Protein AF-B9YCS1-F1 (afdb_monomer)

Mean predicted aligned error: 7.39 Å

Foldseek 3Di:
DDPPPPDDPQVKFKAQVLVVVLCVVVVHDLVVLCVQLVHDPVVSVCNVVSHDDDVVSLVSSCVSSVHDSCSGIDIDGPDD

Organism: NCBI:txid545696

pLDDT: mean 84.58, std 14.62, range [38.59, 94.06]

Sequence (80 aa):
MSIMRCRKEHNMNVCYNRLFKLLIDKGLKKTEFAKEVGIGQNTLAKLSKNEYVSMEVLVKICKGLDCNIEDVVEVVGKED

InterPro domains:
  IPR001387 Cro/C1-type, helix-turn-helix domain [PF13443] (18-76)
  IPR001387 Cro/C1-type, helix-turn-helix domain [PS50943] (26-72)
  IPR001387 Cro/C1-type, helix-turn-helix domain [SM00530] (18-72)
  IPR001387 Cro/C1-type, helix-turn-helix domain [cd00093] (17-72)
  IPR010982 Lambda repressor-like, DNA-binding domain superfamily [G3DSA:1.10.260.40] (6-75)
  IPR010982 Lambda repressor-like, DNA-binding domain superfamily [SSF47413] (7-78)

Secondary structure (DSSP, 8-state):
-----------EEEE-HHHHHHHHHTT--HHHHHHHTT--HHHHHHHHTT----HHHHHHHHHHHT--HHHH-EEEE---

Radius of gyration: 15.32 Å; Cα contacts (8 Å, |Δi|>4): 78; chains: 1; bounding box: 26×50×35 Å

Solvent-accessible surface area (backbone atoms only — not comparable to full-atom values): 4905 Å² total; per-residue (Å²): 137,80,81,76,80,84,80,73,88,71,68,60,39,56,36,36,65,48,36,55,49,55,30,55,76,70,72,47,51,73,70,58,50,27,58,76,50,69,47,54,70,70,58,54,51,33,48,74,68,39,47,93,73,57,68,67,59,53,51,36,50,24,66,67,68,74,51,55,66,77,53,36,49,42,80,43,69,68,82,128

Structure (mmCIF, N/CA/C/O backbone):
data_AF-B9YCS1-F1
#
_entry.id   AF-B9YCS1-F1
#
loop_
_atom_site.group_PDB
_atom_site.id
_atom_site.type_symbol
_atom_site.label_atom_id
_atom_site.label_alt_id
_atom_site.label_comp_id
_atom_site.label_asym_id
_atom_site.label_entity_id
_atom_site.label_seq_id
_atom_site.pdbx_PDB_ins_code
_atom_site.Cartn_x
_atom_site.Cartn_y
_atom_site.Cartn_z
_atom_site.occupancy
_atom_site.B_iso_or_equiv
_atom_site.auth_seq_id
_atom_site.auth_comp_id
_atom_site.auth_asym_id
_atom_site.auth_atom_id
_atom_site.pdbx_PDB_model_num
ATOM 1 N N . MET A 1 1 ? 14.395 -40.260 -10.144 1.00 42.94 1 MET A N 1
ATOM 2 C CA . MET A 1 1 ? 14.765 -39.007 -9.451 1.00 42.94 1 MET A CA 1
ATOM 3 C C . MET A 1 1 ? 15.070 -37.935 -10.500 1.00 42.94 1 MET A C 1
ATOM 5 O O . MET A 1 1 ? 16.210 -37.518 -10.653 1.00 42.94 1 MET A O 1
ATOM 9 N N . SER A 1 2 ? 14.070 -37.549 -11.298 1.00 38.59 2 SER A N 1
ATOM 10 C CA . SER A 1 2 ? 14.252 -36.516 -12.322 1.00 38.59 2 SER A CA 1
ATOM 11 C C . SER A 1 2 ? 14.073 -35.159 -11.662 1.00 38.59 2 SER A C 1
ATOM 13 O O . SER A 1 2 ? 12.961 -34.768 -11.322 1.00 38.59 2 SER A O 1
ATOM 15 N N . ILE A 1 3 ? 15.191 -34.472 -11.450 1.00 58.53 3 ILE A N 1
ATOM 16 C CA . ILE A 1 3 ? 15.237 -33.066 -11.059 1.00 58.53 3 ILE A CA 1
ATOM 17 C C . ILE A 1 3 ? 14.697 -32.288 -12.262 1.00 58.53 3 ILE A C 1
ATOM 19 O O . ILE A 1 3 ? 15.425 -32.004 -13.215 1.00 58.53 3 ILE A O 1
ATOM 23 N N . MET A 1 4 ? 13.386 -32.052 -12.292 1.00 53.09 4 MET A N 1
ATOM 24 C CA . MET A 1 4 ? 12.764 -31.280 -13.357 1.00 53.09 4 MET A CA 1
ATOM 25 C C . MET A 1 4 ? 13.270 -29.842 -13.209 1.00 53.09 4 MET A C 1
ATOM 27 O O . MET A 1 4 ? 12.911 -29.130 -12.273 1.00 53.09 4 MET A O 1
ATOM 31 N N . ARG A 1 5 ? 14.182 -29.448 -14.105 1.00 60.56 5 ARG A N 1
ATOM 32 C CA . ARG A 1 5 ? 14.626 -28.065 -14.293 1.00 60.56 5 ARG A CA 1
ATOM 33 C C . ARG A 1 5 ? 13.403 -27.204 -14.607 1.00 60.56 5 ARG A C 1
ATOM 35 O O . ARG A 1 5 ? 13.038 -27.059 -15.768 1.00 60.56 5 ARG A O 1
ATOM 42 N N . CYS A 1 6 ? 12.803 -26.591 -13.595 1.00 42.62 6 CYS A N 1
ATOM 43 C CA . CYS A 1 6 ? 11.903 -25.467 -13.805 1.00 42.62 6 CYS A CA 1
ATOM 44 C C . CYS A 1 6 ? 12.769 -24.205 -13.899 1.00 42.62 6 CYS A C 1
ATOM 46 O O . CYS A 1 6 ? 12.903 -23.453 -12.941 1.00 42.62 6 CYS A O 1
ATOM 48 N N . ARG A 1 7 ? 13.456 -24.017 -15.034 1.00 64.62 7 ARG A N 1
ATOM 49 C CA . ARG A 1 7 ? 14.093 -22.735 -15.349 1.00 64.62 7 ARG A CA 1
ATOM 50 C C . ARG A 1 7 ? 13.242 -22.017 -16.384 1.00 64.62 7 ARG A C 1
ATOM 52 O O . ARG A 1 7 ? 13.435 -22.188 -17.582 1.00 64.62 7 ARG A O 1
ATOM 59 N N . LYS A 1 8 ? 12.315 -21.206 -15.887 1.00 54.28 8 LYS A N 1
ATOM 60 C CA . LYS A 1 8 ? 11.869 -19.991 -16.561 1.00 54.28 8 LYS A CA 1
ATOM 61 C C . LYS A 1 8 ? 11.950 -18.868 -15.536 1.00 54.28 8 LYS A C 1
ATOM 63 O O . LYS A 1 8 ? 11.093 -18.752 -14.669 1.00 54.28 8 LYS A O 1
ATOM 68 N N . GLU A 1 9 ? 13.017 -18.082 -15.617 1.00 54.97 9 GLU A N 1
ATOM 69 C CA . GLU A 1 9 ? 13.073 -16.755 -15.003 1.00 54.97 9 GLU A CA 1
ATOM 70 C C . GLU A 1 9 ? 12.144 -15.862 -15.834 1.00 54.97 9 GLU A C 1
ATOM 72 O O . GLU A 1 9 ? 12.561 -15.181 -16.764 1.00 54.97 9 GLU A O 1
ATOM 77 N N . HIS A 1 10 ? 10.841 -15.947 -15.569 1.00 55.53 10 HIS A N 1
ATOM 78 C CA . HIS A 1 10 ? 9.944 -14.862 -15.932 1.00 55.53 10 HIS A CA 1
ATOM 79 C C . HIS A 1 10 ? 10.255 -13.734 -14.954 1.00 55.53 10 HIS A C 1
ATOM 81 O O . HIS A 1 10 ? 10.129 -13.922 -13.743 1.00 55.53 10 HIS A O 1
ATOM 87 N N . ASN A 1 11 ? 10.706 -12.587 -15.463 1.00 61.78 11 ASN A N 1
ATOM 88 C CA . ASN A 1 11 ? 11.039 -11.422 -14.651 1.00 61.78 11 ASN A CA 1
ATOM 89 C C . ASN A 1 11 ? 9.741 -10.741 -14.173 1.00 61.78 11 ASN A C 1
ATOM 91 O O . ASN A 1 11 ? 9.391 -9.639 -14.596 1.00 61.78 11 ASN A O 1
ATOM 95 N N . MET A 1 12 ? 8.988 -11.467 -13.344 1.00 75.06 12 MET A N 1
ATOM 96 C CA . MET A 1 12 ? 7.752 -11.034 -12.712 1.00 75.06 12 MET A CA 1
ATOM 97 C C . MET A 1 12 ? 8.099 -10.015 -11.634 1.00 75.06 12 MET A C 1
ATOM 99 O O . MET A 1 12 ? 8.860 -10.305 -10.709 1.00 75.06 12 MET A O 1
ATOM 103 N N . ASN A 1 13 ? 7.544 -8.817 -11.763 1.00 84.62 13 ASN A N 1
ATOM 104 C CA . ASN A 1 13 ? 7.709 -7.755 -10.785 1.00 84.62 13 ASN A CA 1
ATOM 105 C C . ASN A 1 13 ? 6.403 -7.555 -10.019 1.00 84.62 13 ASN A C 1
ATOM 107 O O . ASN A 1 13 ? 5.309 -7.682 -10.570 1.00 84.62 13 ASN A O 1
ATOM 111 N N . VAL A 1 14 ? 6.525 -7.201 -8.744 1.00 89.56 14 VAL A N 1
ATOM 112 C CA . VAL A 1 14 ? 5.384 -6.716 -7.965 1.00 89.56 14 VAL A CA 1
ATOM 113 C C . VAL A 1 14 ? 5.027 -5.306 -8.412 1.00 89.56 14 VAL A C 1
ATOM 115 O O . VAL A 1 14 ? 5.901 -4.513 -8.744 1.00 89.56 14 VAL A O 1
ATOM 118 N N . CYS A 1 15 ? 3.743 -4.988 -8.431 1.00 91.81 15 CYS A N 1
ATOM 119 C CA . CYS A 1 15 ? 3.215 -3.676 -8.748 1.00 91.81 15 CYS A CA 1
ATOM 120 C C . CYS A 1 15 ? 2.173 -3.288 -7.699 1.00 91.81 15 CYS A C 1
ATOM 122 O O . CYS A 1 15 ? 1.264 -4.061 -7.401 1.00 91.81 15 CYS A O 1
ATOM 124 N N . TYR A 1 16 ? 2.287 -2.072 -7.161 1.00 94.06 16 TYR A N 1
ATOM 125 C CA . TYR A 1 16 ? 1.361 -1.537 -6.152 1.00 94.06 16 TYR A CA 1
ATOM 126 C C . TYR A 1 16 ? 0.454 -0.434 -6.715 1.00 94.06 16 TYR A C 1
ATOM 128 O O . TYR A 1 16 ? -0.081 0.395 -5.979 1.00 94.06 16 TYR A O 1
ATOM 136 N N . ASN A 1 17 ? 0.263 -0.392 -8.036 1.00 92.81 17 ASN A N 1
ATOM 137 C CA . ASN A 1 17 ? -0.614 0.597 -8.663 1.00 92.81 17 ASN A CA 1
ATOM 138 C C . ASN A 1 17 ? -2.067 0.470 -8.183 1.00 92.81 17 ASN A C 1
ATOM 140 O O . ASN A 1 17 ? -2.748 1.487 -8.060 1.00 92.81 17 ASN A O 1
ATOM 144 N N . ARG A 1 18 ? -2.529 -0.752 -7.882 1.00 93.69 18 ARG A N 1
ATOM 145 C CA . ARG A 1 18 ? -3.872 -0.997 -7.336 1.00 93.69 18 ARG A CA 1
ATOM 146 C C . ARG A 1 18 ? -4.057 -0.343 -5.971 1.00 93.69 18 ARG A C 1
ATOM 148 O O . ARG A 1 18 ? -4.997 0.427 -5.806 1.00 93.69 18 ARG A O 1
ATOM 155 N N . LEU A 1 19 ? -3.082 -0.502 -5.072 1.00 92.69 19 LEU A N 1
ATOM 156 C CA . LEU A 1 19 ? -3.053 0.203 -3.789 1.00 92.69 19 LEU A CA 1
ATOM 157 C C . LEU A 1 19 ? -3.199 1.721 -3.967 1.00 92.69 19 LEU A C 1
ATOM 159 O O . LEU A 1 19 ? -3.990 2.356 -3.275 1.00 92.69 19 LEU A O 1
ATOM 163 N N . PHE A 1 20 ? -2.448 2.327 -4.891 1.00 92.25 20 PHE A N 1
ATOM 164 C CA . PHE A 1 20 ? -2.521 3.776 -5.095 1.00 92.25 20 PHE A CA 1
ATOM 165 C C . PHE A 1 20 ? -3.858 4.237 -5.672 1.00 92.25 20 PHE A C 1
ATOM 167 O O . PHE A 1 20 ? -4.322 5.305 -5.281 1.00 92.25 20 PHE A O 1
ATOM 174 N N . LYS A 1 21 ? -4.481 3.450 -6.555 1.00 92.56 21 LYS A N 1
ATOM 175 C CA . LYS A 1 21 ? -5.843 3.719 -7.033 1.00 92.56 21 LYS A CA 1
ATOM 176 C C . LYS A 1 21 ? -6.840 3.662 -5.877 1.00 92.56 21 LYS A C 1
ATOM 178 O O . LYS A 1 21 ? -7.538 4.639 -5.649 1.00 92.56 21 LYS A O 1
ATOM 183 N N . LEU A 1 22 ? -6.775 2.614 -5.059 1.00 92.88 22 LEU A N 1
ATOM 184 C CA . LEU A 1 22 ? -7.669 2.422 -3.917 1.00 92.88 22 LEU A CA 1
ATOM 185 C C . LEU A 1 22 ? -7.545 3.539 -2.866 1.00 92.88 22 LEU A C 1
ATOM 187 O O . LEU A 1 22 ? -8.534 3.951 -2.263 1.00 92.88 22 LEU A O 1
ATOM 191 N N . LEU A 1 23 ? -6.337 4.080 -2.674 1.00 91.75 23 LEU A N 1
ATOM 192 C CA . LEU A 1 23 ? -6.123 5.265 -1.837 1.00 91.75 23 LEU A CA 1
ATOM 193 C C . LEU A 1 23 ? -6.791 6.517 -2.415 1.00 91.75 23 LEU A C 1
ATOM 195 O O . LEU A 1 23 ? -7.378 7.287 -1.658 1.00 91.75 23 LEU A O 1
ATOM 199 N N . ILE A 1 24 ? -6.722 6.716 -3.735 1.00 92.31 24 ILE A N 1
ATOM 200 C CA . ILE A 1 24 ? -7.393 7.833 -4.415 1.00 92.31 24 ILE A CA 1
ATOM 201 C C . ILE A 1 24 ? -8.912 7.678 -4.304 1.00 92.31 24 ILE A C 1
ATOM 203 O O . ILE A 1 24 ? -9.583 8.646 -3.955 1.00 92.31 24 ILE A O 1
ATOM 207 N N . ASP A 1 25 ? -9.434 6.469 -4.512 1.00 91.38 25 ASP A N 1
ATOM 208 C CA . ASP A 1 25 ? -10.867 6.170 -4.418 1.00 91.38 25 ASP A CA 1
ATOM 209 C C . ASP A 1 25 ? -11.422 6.459 -3.014 1.00 91.38 25 ASP A C 1
ATOM 211 O O . ASP A 1 25 ? -12.535 6.959 -2.868 1.00 91.38 25 ASP A O 1
ATOM 215 N N . LYS A 1 26 ? -10.621 6.219 -1.968 1.00 89.88 26 LYS A N 1
ATOM 216 C CA . LYS A 1 26 ? -10.964 6.547 -0.573 1.00 89.88 26 LYS A CA 1
ATOM 217 C C . LYS A 1 26 ? -10.622 7.989 -0.163 1.00 89.88 26 LYS A C 1
ATOM 219 O O . LYS A 1 26 ? -10.854 8.361 0.983 1.00 89.88 26 LYS A O 1
ATOM 224 N N . GLY A 1 27 ? -10.052 8.806 -1.053 1.00 91.88 27 GLY A N 1
ATOM 225 C CA . GLY A 1 27 ? -9.644 10.184 -0.749 1.00 91.88 27 GLY A CA 1
ATOM 226 C C . GLY A 1 27 ? -8.468 10.301 0.234 1.00 91.88 27 GLY A C 1
ATOM 227 O O . GLY A 1 27 ? -8.264 11.359 0.833 1.00 91.88 27 GLY A O 1
ATOM 228 N N . LEU A 1 28 ? -7.681 9.236 0.409 1.00 90.56 28 LEU A N 1
ATOM 229 C CA . LEU A 1 28 ? -6.563 9.177 1.348 1.00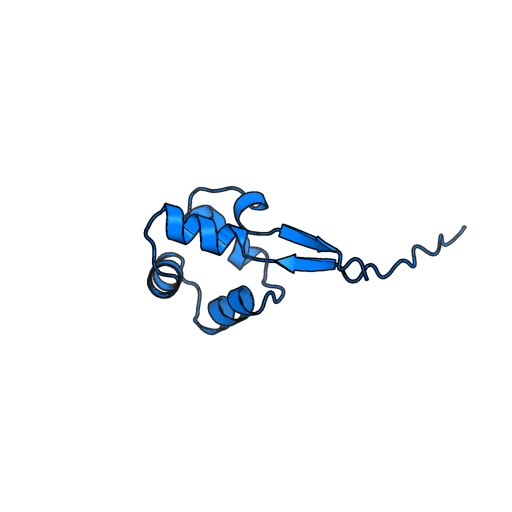 90.56 28 LEU A CA 1
ATOM 230 C C . LEU A 1 28 ? -5.242 9.568 0.680 1.00 90.56 28 LEU A C 1
ATOM 232 O O . LEU A 1 28 ? -4.871 9.095 -0.396 1.00 90.56 28 LEU A O 1
ATOM 236 N N . LYS A 1 29 ? -4.458 10.399 1.371 1.00 90.00 29 LYS A N 1
ATOM 237 C CA . LYS A 1 29 ? -3.081 10.700 0.962 1.00 90.00 29 LYS A CA 1
ATOM 238 C C . LYS A 1 29 ? -2.147 9.587 1.426 1.00 90.00 29 LYS A C 1
ATOM 240 O O . LYS A 1 29 ? -2.211 9.160 2.575 1.00 90.00 29 LYS A O 1
ATOM 245 N N . LYS A 1 30 ? -1.193 9.204 0.571 1.00 89.06 30 LYS A N 1
ATOM 246 C CA . LYS A 1 30 ? -0.178 8.168 0.852 1.00 89.06 30 LYS A CA 1
ATOM 247 C C . LYS A 1 30 ? 0.529 8.350 2.202 1.00 89.06 30 LYS A C 1
ATOM 249 O O . LYS A 1 30 ? 0.763 7.380 2.913 1.00 89.06 30 LYS A O 1
ATOM 254 N N . THR A 1 31 ? 0.874 9.590 2.545 1.00 88.62 31 THR A N 1
ATOM 255 C CA . THR A 1 31 ? 1.581 9.929 3.789 1.00 88.62 31 THR A CA 1
ATOM 256 C C . THR A 1 31 ? 0.709 9.788 5.028 1.00 88.62 31 THR A C 1
ATOM 258 O O . THR A 1 31 ? 1.209 9.355 6.059 1.00 88.62 31 THR A O 1
ATOM 261 N N . GLU A 1 32 ? -0.571 10.147 4.933 1.00 90.50 32 GLU A N 1
ATOM 262 C CA . GLU A 1 32 ? -1.516 10.039 6.049 1.00 90.50 32 GLU A CA 1
ATOM 263 C C . GLU A 1 32 ? -1.887 8.578 6.283 1.00 90.50 32 GLU A C 1
ATOM 265 O O . GLU A 1 32 ? -1.770 8.090 7.401 1.00 90.50 32 GLU A O 1
ATOM 270 N N . PHE A 1 33 ? -2.158 7.843 5.204 1.00 90.94 33 PHE A N 1
ATOM 271 C CA . PHE A 1 33 ? -2.381 6.404 5.263 1.00 90.94 33 PHE A CA 1
ATOM 272 C C . PHE A 1 33 ? -1.194 5.648 5.880 1.00 90.94 33 PHE A C 1
ATOM 274 O O . PHE A 1 33 ? -1.367 4.781 6.732 1.00 90.94 33 PHE A O 1
ATOM 281 N N . ALA A 1 34 ? 0.037 5.999 5.493 1.00 90.31 34 ALA A N 1
ATOM 282 C CA . ALA A 1 34 ? 1.227 5.383 6.070 1.00 90.31 34 ALA A CA 1
ATOM 283 C C . ALA A 1 34 ? 1.327 5.623 7.586 1.00 90.31 34 ALA A C 1
ATOM 285 O O . ALA A 1 34 ? 1.725 4.717 8.314 1.00 90.31 34 ALA A O 1
ATOM 286 N N . LYS A 1 35 ? 0.928 6.803 8.079 1.00 90.12 35 LYS A N 1
ATOM 287 C CA . LYS A 1 35 ? 0.874 7.078 9.524 1.00 90.12 35 LYS A CA 1
ATOM 288 C C . LYS A 1 35 ? -0.221 6.264 10.211 1.00 90.12 35 LYS A C 1
ATOM 290 O O . LYS A 1 35 ? 0.048 5.676 11.251 1.00 90.12 35 LYS A O 1
ATOM 295 N N . GLU A 1 36 ? -1.410 6.205 9.619 1.00 89.69 36 GLU A N 1
ATOM 296 C CA . GLU A 1 36 ? -2.572 5.489 10.159 1.00 89.69 36 GLU A CA 1
ATOM 297 C C . GLU A 1 36 ? -2.308 3.985 10.306 1.00 89.69 36 GLU A C 1
ATOM 299 O O . GLU A 1 36 ? -2.606 3.385 11.334 1.00 89.69 36 GLU A O 1
ATOM 304 N N . VAL A 1 37 ? -1.652 3.388 9.311 1.00 91.06 37 VAL A N 1
ATOM 305 C CA . VAL A 1 37 ? -1.330 1.953 9.286 1.00 91.06 37 VAL A CA 1
ATOM 306 C C . VAL A 1 37 ? -0.014 1.620 10.011 1.00 91.06 37 VAL A C 1
ATOM 308 O O . VAL A 1 37 ? 0.345 0.453 10.184 1.00 91.06 37 VAL A O 1
ATOM 311 N N . GLY A 1 38 ? 0.724 2.633 10.474 1.00 90.75 38 GLY A N 1
ATOM 312 C CA . GLY A 1 38 ? 1.998 2.446 11.173 1.00 90.75 38 GLY A CA 1
ATOM 313 C C . GLY A 1 38 ? 3.124 1.959 10.256 1.00 90.75 38 GLY A C 1
ATOM 314 O O . GLY A 1 38 ? 3.968 1.154 10.655 1.00 90.75 38 GLY A O 1
ATOM 315 N N . ILE A 1 39 ? 3.132 2.421 9.006 1.00 92.00 39 ILE A N 1
ATOM 316 C CA . ILE A 1 39 ? 4.147 2.124 7.998 1.00 92.00 39 ILE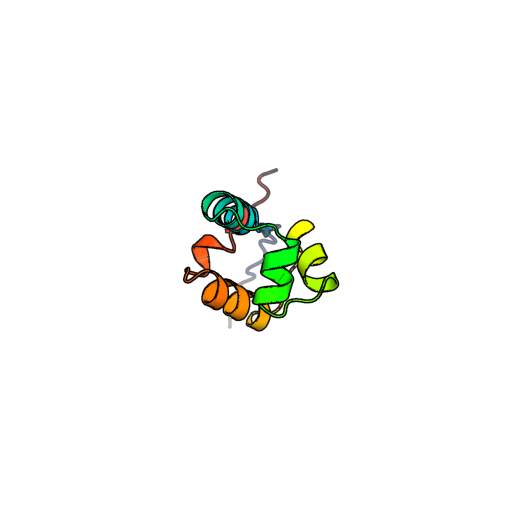 A CA 1
ATOM 317 C C . ILE A 1 39 ? 5.143 3.284 7.927 1.00 92.00 39 ILE A C 1
ATOM 319 O O . ILE A 1 39 ? 4.792 4.431 7.657 1.00 92.00 39 ILE A O 1
ATOM 323 N N . GLY A 1 40 ? 6.425 2.977 8.131 1.00 89.94 40 GLY A N 1
ATOM 324 C CA . GLY A 1 40 ? 7.497 3.964 8.017 1.00 89.94 40 GLY A CA 1
ATOM 325 C C . GLY A 1 40 ? 7.698 4.483 6.585 1.00 89.94 40 GLY A C 1
ATOM 326 O O . GLY A 1 40 ? 7.383 3.809 5.601 1.00 89.94 40 GLY A O 1
ATOM 327 N N . GLN A 1 41 ? 8.314 5.663 6.464 1.00 88.62 41 GLN A N 1
ATOM 328 C CA . GLN A 1 41 ? 8.607 6.309 5.174 1.00 88.62 41 GLN A CA 1
ATOM 329 C C . GLN A 1 41 ? 9.445 5.423 4.238 1.00 88.62 41 GLN A C 1
ATOM 331 O O . GLN A 1 41 ? 9.209 5.399 3.032 1.00 88.6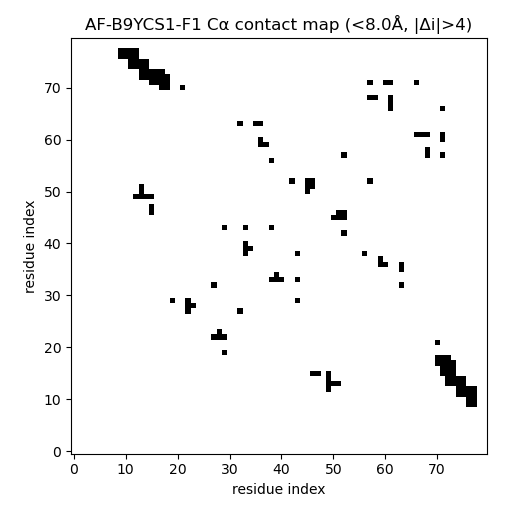2 41 GLN A O 1
ATOM 336 N N . ASN A 1 42 ? 10.373 4.632 4.788 1.00 91.25 42 ASN A N 1
ATOM 337 C CA . ASN A 1 42 ? 11.183 3.692 4.012 1.00 91.25 42 ASN A CA 1
ATOM 338 C C . ASN A 1 42 ? 10.312 2.672 3.274 1.00 91.25 42 ASN A C 1
ATOM 340 O O . ASN A 1 42 ? 10.514 2.426 2.089 1.00 91.25 42 ASN A O 1
ATOM 344 N N . THR A 1 43 ? 9.324 2.097 3.955 1.00 92.38 43 THR A N 1
ATOM 345 C CA . THR A 1 43 ? 8.413 1.120 3.357 1.00 92.38 43 THR A CA 1
ATOM 346 C C . THR A 1 43 ? 7.491 1.782 2.335 1.00 92.38 43 THR A C 1
ATOM 348 O O . THR A 1 43 ? 7.263 1.218 1.270 1.00 92.38 43 THR A O 1
ATOM 351 N N . LEU A 1 44 ? 7.032 3.012 2.589 1.00 92.00 44 LEU A N 1
ATOM 352 C CA . LEU A 1 44 ? 6.25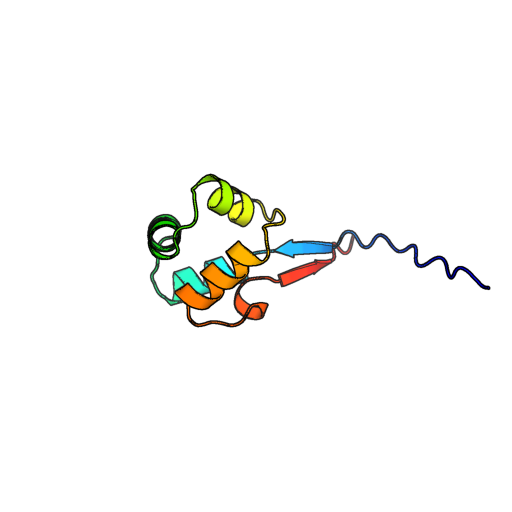0 3.773 1.611 1.00 92.00 44 LEU A CA 1
ATOM 353 C C . LEU A 1 44 ? 7.039 4.054 0.318 1.00 92.00 44 LEU A C 1
ATOM 355 O O . LEU A 1 44 ? 6.493 3.963 -0.787 1.00 92.00 44 LEU A O 1
ATOM 359 N N . ALA A 1 45 ? 8.336 4.349 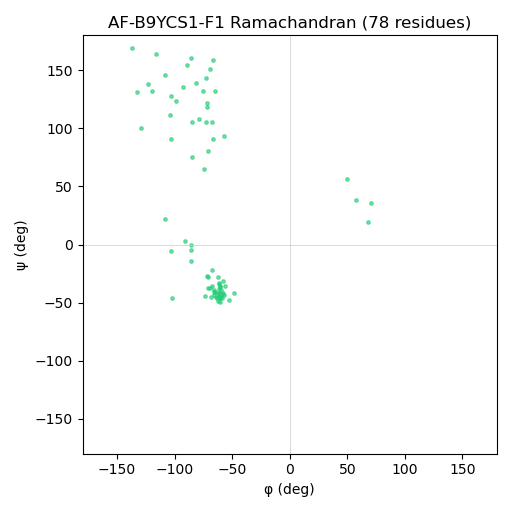0.439 1.00 92.69 45 ALA A N 1
ATOM 360 C CA . ALA A 1 45 ? 9.223 4.511 -0.708 1.00 92.69 45 ALA A CA 1
ATOM 361 C C . ALA A 1 45 ? 9.386 3.197 -1.490 1.00 92.69 45 ALA A C 1
ATOM 363 O O . ALA A 1 45 ? 9.333 3.222 -2.718 1.00 92.69 45 ALA A O 1
ATOM 364 N N . LYS A 1 46 ? 9.504 2.053 -0.799 1.00 93.19 46 LYS A N 1
ATOM 365 C CA . LYS A 1 46 ? 9.550 0.720 -1.431 1.00 93.19 46 LYS A CA 1
ATOM 366 C C . LYS A 1 46 ? 8.290 0.412 -2.236 1.00 93.19 46 LYS A C 1
ATOM 368 O O . LYS A 1 46 ? 8.394 0.009 -3.390 1.00 93.19 46 LYS A O 1
ATOM 373 N N . LEU A 1 47 ? 7.113 0.683 -1.668 1.00 92.25 47 LEU A N 1
ATOM 374 C CA . LEU A 1 47 ? 5.832 0.540 -2.372 1.00 92.25 47 LEU A CA 1
ATOM 375 C C . LEU A 1 47 ? 5.781 1.429 -3.624 1.00 92.25 47 LEU A C 1
ATOM 377 O O . LEU A 1 47 ? 5.305 1.012 -4.672 1.00 92.25 47 LEU A O 1
ATOM 381 N N . SER A 1 48 ? 6.321 2.647 -3.546 1.00 90.44 48 SER A N 1
ATOM 382 C CA . SER A 1 48 ? 6.361 3.572 -4.690 1.00 90.44 48 SER A CA 1
ATOM 383 C C . SER A 1 48 ? 7.341 3.140 -5.783 1.00 90.44 48 SER A C 1
ATOM 385 O O . SER A 1 48 ? 7.130 3.454 -6.950 1.00 90.44 48 SER A O 1
ATOM 387 N N . LYS A 1 49 ? 8.401 2.413 -5.417 1.00 90.75 49 LYS A N 1
ATOM 388 C CA . LYS A 1 49 ? 9.401 1.858 -6.339 1.00 90.75 49 LYS A CA 1
ATOM 389 C C . LYS A 1 49 ? 9.066 0.452 -6.830 1.00 90.75 49 LYS A C 1
ATOM 391 O O . LYS A 1 49 ? 9.863 -0.116 -7.570 1.00 90.75 49 LYS A O 1
ATOM 396 N N . ASN A 1 50 ? 7.909 -0.099 -6.448 1.00 90.81 50 ASN A N 1
ATOM 397 C CA . ASN A 1 50 ? 7.532 -1.468 -6.794 1.00 90.81 50 ASN A CA 1
ATOM 398 C C . ASN A 1 50 ? 8.562 -2.508 -6.303 1.00 90.81 50 ASN A C 1
ATOM 400 O O . ASN A 1 50 ? 8.858 -3.491 -6.978 1.00 90.81 50 ASN A O 1
ATOM 404 N N . GLU A 1 51 ? 9.121 -2.280 -5.112 1.00 91.25 51 GLU A N 1
ATOM 405 C CA . GLU A 1 51 ? 10.030 -3.213 -4.442 1.00 91.25 51 GLU A CA 1
ATOM 406 C C . GLU A 1 51 ? 9.263 -4.204 -3.557 1.00 91.25 51 GLU A C 1
ATOM 408 O O . GLU A 1 51 ? 8.179 -3.916 -3.043 1.00 91.25 51 GLU A O 1
ATOM 413 N N . TYR A 1 52 ? 9.850 -5.374 -3.319 1.00 91.19 52 TYR A N 1
ATOM 414 C CA . TYR A 1 52 ? 9.283 -6.363 -2.407 1.00 91.19 52 TYR A CA 1
ATOM 415 C C . TYR A 1 52 ? 9.259 -5.842 -0.963 1.00 91.19 52 TYR 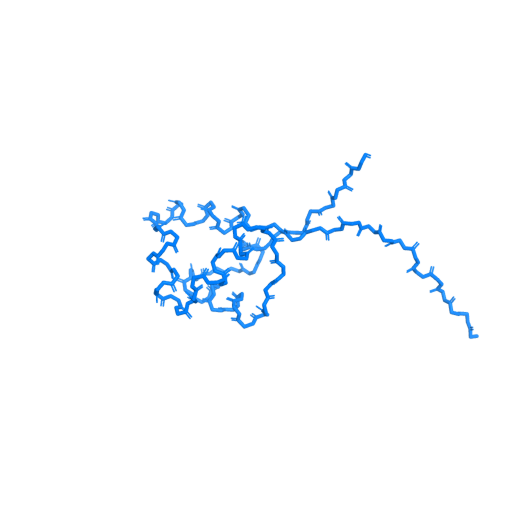A C 1
ATOM 417 O O . TYR A 1 52 ? 10.254 -5.334 -0.433 1.00 91.19 52 TYR A O 1
ATOM 425 N N . VAL A 1 53 ? 8.108 -5.999 -0.311 1.00 91.81 53 VAL A N 1
ATOM 426 C CA . VAL A 1 53 ? 7.908 -5.702 1.112 1.00 91.81 53 VAL A CA 1
ATOM 427 C C . VAL A 1 53 ? 7.563 -6.982 1.871 1.00 91.81 53 VAL A C 1
ATOM 429 O O . VAL A 1 53 ? 7.222 -8.001 1.273 1.00 91.81 53 VAL A O 1
ATOM 432 N N . SER A 1 54 ? 7.670 -6.951 3.199 1.00 93.12 54 SER A N 1
ATOM 433 C CA . SER A 1 54 ? 7.292 -8.100 4.021 1.00 93.12 54 SER A CA 1
ATOM 434 C C . SER A 1 54 ? 5.778 -8.327 4.000 1.00 93.12 54 SER A C 1
ATOM 436 O O . SER A 1 54 ? 4.992 -7.383 3.908 1.00 93.12 54 SER A O 1
ATOM 438 N N . MET A 1 55 ? 5.358 -9.584 4.167 1.00 92.25 55 MET A N 1
ATOM 439 C CA . MET A 1 55 ? 3.935 -9.932 4.280 1.00 92.25 55 MET A CA 1
ATOM 440 C C . MET A 1 55 ? 3.243 -9.201 5.439 1.00 92.25 55 MET A C 1
ATOM 442 O O . MET A 1 55 ? 2.075 -8.848 5.331 1.00 92.25 55 MET A O 1
ATOM 446 N N . GLU A 1 56 ? 3.966 -8.905 6.523 1.00 92.88 56 GLU A N 1
ATOM 447 C CA . GLU A 1 56 ? 3.440 -8.114 7.640 1.00 92.88 56 GLU A CA 1
ATOM 448 C C . GLU A 1 56 ? 2.962 -6.724 7.192 1.00 92.88 56 GLU A C 1
ATOM 450 O O . GLU A 1 56 ? 1.893 -6.273 7.600 1.00 92.88 56 GLU A O 1
ATOM 455 N N . VAL A 1 57 ? 3.724 -6.058 6.317 1.00 93.38 57 VAL A N 1
ATOM 456 C CA . VAL A 1 57 ? 3.344 -4.754 5.760 1.00 93.38 57 VAL A CA 1
ATOM 457 C C . VAL A 1 57 ? 2.076 -4.889 4.926 1.00 93.38 57 VAL A C 1
ATOM 459 O O . VAL A 1 57 ? 1.164 -4.085 5.090 1.00 93.38 57 VAL A O 1
ATOM 462 N N . LEU A 1 58 ? 1.984 -5.915 4.077 1.00 92.81 58 LEU A N 1
ATOM 463 C CA . LEU A 1 58 ? 0.794 -6.145 3.253 1.00 92.81 58 LEU A CA 1
ATOM 464 C C . LEU A 1 58 ? -0.449 -6.380 4.113 1.00 92.81 58 LEU A C 1
ATOM 466 O O . LEU A 1 58 ? -1.482 -5.766 3.866 1.00 92.81 58 LEU A O 1
ATOM 470 N N . VAL A 1 59 ? -0.337 -7.187 5.171 1.00 93.69 59 VAL A N 1
ATOM 471 C CA . VAL A 1 59 ? -1.438 -7.431 6.114 1.00 93.69 59 VAL A CA 1
ATOM 472 C C . VAL A 1 59 ? -1.861 -6.144 6.819 1.00 93.69 59 VAL A C 1
ATOM 474 O O . VAL A 1 59 ? -3.056 -5.903 6.967 1.00 93.69 59 VAL A O 1
ATOM 477 N N . LYS A 1 60 ? -0.911 -5.297 7.235 1.00 93.56 60 LYS A N 1
ATOM 478 C CA . LYS A 1 60 ? -1.227 -3.990 7.830 1.00 93.56 60 LYS A CA 1
ATOM 479 C C . LYS A 1 60 ? -2.002 -3.105 6.849 1.00 93.56 60 LYS A C 1
ATOM 481 O O . LYS A 1 60 ? -3.018 -2.538 7.234 1.00 93.56 60 LYS A O 1
ATOM 486 N N . ILE A 1 61 ? -1.575 -3.044 5.586 1.00 93.38 61 ILE A N 1
ATOM 487 C CA . ILE A 1 61 ? -2.260 -2.279 4.531 1.00 93.38 61 ILE A CA 1
ATOM 488 C C . ILE A 1 61 ? -3.685 -2.795 4.316 1.00 93.38 61 ILE A C 1
ATOM 490 O O . ILE A 1 61 ? -4.620 -2.001 4.343 1.00 93.38 61 ILE A O 1
ATOM 494 N N . CYS A 1 62 ? -3.847 -4.112 4.162 1.00 93.25 62 CYS A N 1
ATOM 495 C CA . CYS A 1 62 ? -5.152 -4.748 3.965 1.00 93.25 62 CYS A CA 1
ATOM 496 C C . CYS A 1 62 ? -6.097 -4.454 5.137 1.00 93.25 62 CYS A C 1
ATOM 498 O O . CYS A 1 62 ? -7.248 -4.093 4.926 1.00 93.25 62 CYS A O 1
ATOM 500 N N . LYS A 1 63 ? -5.594 -4.523 6.378 1.00 92.44 63 LYS A N 1
ATOM 501 C CA . LYS A 1 63 ? -6.364 -4.176 7.584 1.00 92.44 63 LYS A CA 1
ATOM 502 C C . LYS A 1 63 ? -6.729 -2.694 7.656 1.00 92.44 63 LYS A C 1
ATOM 504 O O . LYS A 1 63 ? -7.822 -2.373 8.095 1.00 92.44 63 LYS A O 1
ATOM 509 N N . GLY A 1 64 ? -5.827 -1.800 7.251 1.00 90.38 64 GLY A N 1
ATOM 510 C CA . GLY A 1 64 ? -6.076 -0.356 7.266 1.00 90.38 64 GLY A CA 1
ATOM 511 C C . GLY A 1 64 ? -7.065 0.111 6.198 1.00 90.38 64 GLY A C 1
ATOM 512 O O . GLY A 1 64 ? -7.732 1.121 6.381 1.00 90.38 64 GLY A O 1
ATOM 513 N N . LEU A 1 65 ? -7.165 -0.614 5.082 1.00 89.31 65 LEU A N 1
ATOM 514 C CA . LEU A 1 65 ? -8.055 -0.274 3.965 1.00 89.31 65 LEU A CA 1
ATOM 515 C C . LEU A 1 65 ? -9.319 -1.133 3.906 1.00 89.31 65 LEU A C 1
ATOM 517 O O . LEU A 1 65 ? -10.188 -0.832 3.082 1.00 89.31 65 LEU A O 1
ATOM 521 N N . ASP A 1 66 ? -9.414 -2.143 4.773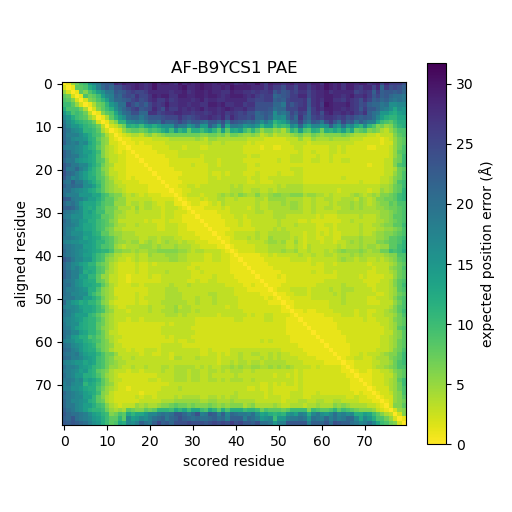 1.00 91.19 66 ASP A N 1
ATOM 522 C CA . ASP A 1 66 ? -10.443 -3.184 4.767 1.00 91.19 66 ASP A CA 1
ATOM 523 C C . ASP A 1 66 ? -10.600 -3.800 3.365 1.00 91.19 66 ASP A C 1
ATOM 525 O O . ASP A 1 66 ? -11.650 -3.725 2.733 1.00 91.19 66 ASP A O 1
ATOM 529 N N . CYS A 1 67 ? -9.491 -4.312 2.819 1.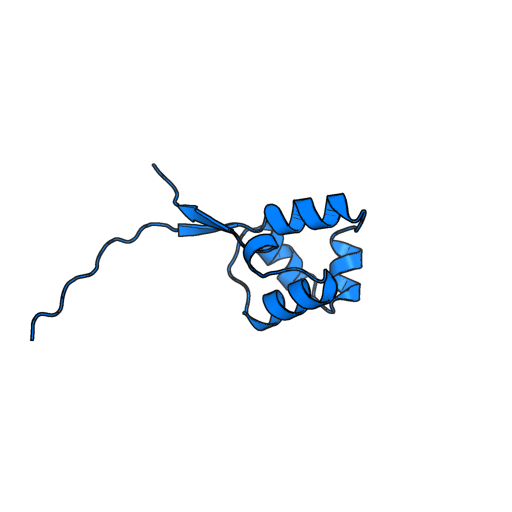00 90.81 67 CYS A N 1
ATOM 530 C CA . CYS A 1 67 ? -9.433 -4.875 1.468 1.00 90.81 67 CYS A CA 1
ATOM 531 C C . CYS A 1 67 ? -8.629 -6.178 1.398 1.00 90.81 67 CYS A C 1
ATOM 533 O O . CYS A 1 67 ? -7.925 -6.556 2.341 1.00 90.81 67 CYS A O 1
ATOM 535 N N . ASN A 1 68 ? -8.723 -6.861 0.255 1.00 93.38 68 ASN A N 1
ATOM 536 C CA . ASN A 1 68 ? -7.980 -8.085 -0.006 1.00 93.38 68 ASN A CA 1
ATOM 537 C C . ASN A 1 68 ? -6.578 -7.785 -0.552 1.00 93.38 68 ASN A C 1
ATOM 539 O O . ASN A 1 68 ? -6.296 -6.726 -1.112 1.00 93.38 68 ASN A O 1
ATOM 543 N N . ILE A 1 69 ? -5.682 -8.771 -0.456 1.00 91.94 69 ILE A N 1
ATOM 544 C CA . ILE A 1 69 ? -4.307 -8.636 -0.962 1.00 91.94 69 ILE A CA 1
ATOM 545 C C . ILE A 1 69 ? -4.244 -8.419 -2.485 1.00 91.94 69 ILE A C 1
ATOM 547 O O . ILE A 1 69 ? -3.328 -7.756 -2.968 1.00 91.94 69 ILE A O 1
ATOM 551 N N . GLU A 1 70 ? -5.235 -8.919 -3.223 1.00 91.44 70 GLU A N 1
ATOM 552 C CA . GLU A 1 70 ? -5.396 -8.751 -4.677 1.00 91.44 70 GLU A CA 1
ATOM 553 C C . GLU A 1 70 ? -5.718 -7.306 -5.104 1.00 91.44 70 GLU A C 1
ATOM 555 O O . GLU A 1 70 ? -5.438 -6.906 -6.238 1.00 91.44 70 GLU A O 1
ATOM 560 N N . ASP A 1 71 ? -6.251 -6.499 -4.182 1.00 91.62 71 ASP A N 1
ATOM 561 C CA . ASP A 1 71 ? -6.512 -5.071 -4.389 1.00 91.62 71 ASP A CA 1
ATOM 562 C C . ASP A 1 71 ? -5.278 -4.211 -4.086 1.00 91.62 71 ASP A C 1
ATOM 564 O O . ASP A 1 71 ? -5.214 -3.033 -4.438 1.00 91.62 71 ASP A O 1
ATOM 568 N N . VAL A 1 72 ? -4.278 -4.790 -3.419 1.00 92.69 72 VAL A N 1
ATOM 569 C CA . VAL A 1 72 ? -3.060 -4.094 -2.990 1.00 92.69 72 VAL A CA 1
ATOM 570 C C . VAL A 1 72 ? -1.893 -4.424 -3.913 1.00 92.69 72 VAL A C 1
ATOM 572 O O . VAL A 1 72 ? -1.154 -3.522 -4.317 1.00 92.69 72 VAL A O 1
ATOM 575 N N . VAL A 1 73 ? -1.723 -5.707 -4.237 1.00 92.50 73 VAL A N 1
ATOM 576 C CA . VAL A 1 73 ? -0.569 -6.242 -4.962 1.00 92.50 73 VAL A CA 1
ATOM 577 C C . VAL A 1 73 ? -1.013 -6.878 -6.264 1.00 92.50 73 VAL A C 1
ATOM 579 O O . VAL A 1 73 ? -1.899 -7.724 -6.303 1.00 92.50 73 VAL A O 1
ATOM 582 N N . GLU A 1 74 ? -0.314 -6.519 -7.330 1.00 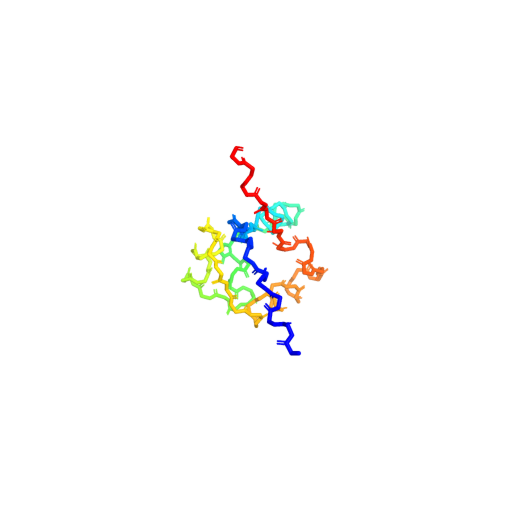91.12 74 GLU A N 1
ATOM 583 C CA . GLU A 1 74 ? -0.436 -7.145 -8.635 1.00 91.12 74 GLU A CA 1
ATOM 584 C C . GLU A 1 74 ? 0.927 -7.668 -9.069 1.00 91.12 74 GLU A C 1
ATOM 586 O O . GLU A 1 74 ? 1.946 -7.006 -8.873 1.00 91.12 74 GLU A O 1
ATOM 591 N N . VAL A 1 75 ? 0.963 -8.863 -9.650 1.00 90.00 75 VAL A N 1
ATOM 592 C CA . VAL A 1 75 ? 2.200 -9.428 -10.185 1.00 90.00 75 VAL A CA 1
ATOM 593 C C . VAL A 1 75 ? 2.157 -9.304 -11.696 1.00 90.00 75 VAL A C 1
ATOM 595 O O . VAL A 1 75 ? 1.346 -9.953 -12.351 1.00 90.00 75 VAL A O 1
ATOM 598 N N . VAL A 1 76 ? 3.019 -8.449 -12.241 1.00 87.44 76 VAL A N 1
ATOM 599 C CA . VAL A 1 76 ? 3.092 -8.182 -13.678 1.00 87.44 76 VAL A CA 1
ATOM 600 C C . VAL A 1 76 ? 4.292 -8.907 -14.274 1.00 87.44 76 VAL A C 1
ATOM 602 O O . VAL A 1 76 ? 5.417 -8.794 -13.782 1.00 87.44 76 VAL A O 1
ATOM 605 N N . GLY A 1 77 ? 4.055 -9.673 -15.336 1.00 82.75 77 GLY A N 1
ATOM 606 C CA . GLY A 1 77 ? 5.130 -10.152 -16.195 1.00 82.75 77 GLY A CA 1
ATOM 607 C C . GLY A 1 77 ? 5.609 -9.001 -17.071 1.00 82.75 77 GLY A C 1
ATOM 608 O O . GLY A 1 77 ? 4.789 -8.303 -17.662 1.00 82.75 77 GLY A O 1
ATOM 609 N N . LYS A 1 78 ? 6.923 -8.784 -17.161 1.00 62.50 78 LYS A N 1
ATOM 610 C CA . LYS A 1 78 ? 7.458 -8.079 -18.326 1.00 62.50 78 LYS A CA 1
ATOM 611 C C . LYS A 1 78 ? 7.386 -9.045 -19.503 1.00 62.50 78 LYS A C 1
ATOM 613 O O . LYS A 1 78 ? 8.121 -10.029 -19.533 1.00 62.50 78 LYS A O 1
ATOM 618 N N . GLU A 1 79 ? 6.432 -8.810 -20.390 1.00 56.69 79 GLU A N 1
ATOM 619 C CA . GLU A 1 79 ? 6.491 -9.317 -21.754 1.00 56.69 79 GLU A CA 1
ATOM 620 C C . GLU A 1 79 ? 7.444 -8.374 -22.496 1.00 56.69 79 GLU A C 1
ATOM 622 O O . GLU A 1 79 ? 7.132 -7.193 -22.656 1.00 56.69 79 GLU A O 1
ATOM 627 N N . ASP A 1 80 ? 8.649 -8.860 -22.804 1.00 50.66 80 ASP A N 1
ATOM 628 C CA . ASP A 1 80 ? 9.528 -8.218 -23.787 1.00 50.66 80 ASP A CA 1
ATOM 629 C C . ASP A 1 80 ? 8.984 -8.455 -25.205 1.00 50.66 80 ASP A C 1
ATOM 631 O O . ASP A 1 80 ? 8.545 -9.600 -25.483 1.00 50.66 80 ASP A O 1
#

Nearest PDB structures (foldseek):
  3tys-assembly1_A  TM=8.835E-01  e=8.158E-08  Enterococcus faecalis
  2cro-assembly1_A  TM=8.186E-01  e=6.648E-03  Phage 434
  4pu7-assembly1_B  TM=8.507E-01  e=1.181E-02  Shewanella oneidensis MR-1
  4pu8-assembly1_A  TM=8.458E-01  e=1.525E-02  Shewanella oneidensis MR-1
  4pu8-assembly1_B  TM=6.794E-01  e=8.053E-03  Shewanella oneidensis MR-1